Protein AF-A0A2A5G8S0-F1 (afdb_monomer)

Foldseek 3Di:
DVVLLVQLLVVLCVQLVVLVWDKDWDDDPQKIWIWIDDPRDIDIDIPHGPSVRSQVSSCVRVVDHSVVSSD

Sequence (71 aa):
MNNNIENAIQKAKDEIAKHGWRTDEYIAGNQCHLEITKDGRRFGWGMFQRLYCWTEAYEFVTKKHWINLTS

Nearest PDB structures (foldseek):
  7oxx-assembly1_A  TM=6.427E-01  e=4.274E-01  Homo sapiens
  1lfo-assembly1_A  TM=8.353E-01  e=1.854E+00  Rattus norvegicus
  2ltr-assembly1_A  TM=5.635E-01  e=1.186E+00  Caenorhabditis elegans
  9etf-assembly1_B  TM=6.519E-01  e=1.437E+00  Gallus gallus
  4ue5-assembly1_B  TM=3.686E-01  e=4.010E-01  Canis lupus familiaris

Secondary structure (DSSP, 8-state):
-HHHHHHHHHHHHHHHHHTT-EEEEEEETTEEEEEEEETTEEEEEEEE-HHHHHHHHHHHHH-S-THHHH-

Solvent-accessible surface area (backbone atoms only — not comparable to full-atom values): 4087 Å² total; per-residue (Å²): 122,68,71,63,56,52,52,40,50,49,52,35,53,53,54,38,41,75,74,60,35,47,79,50,80,48,75,60,89,75,29,21,37,36,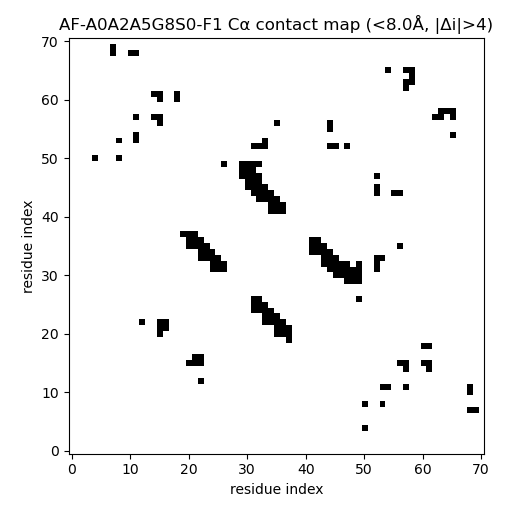35,40,38,44,97,92,44,77,51,75,38,66,83,38,46,53,67,57,39,46,39,54,53,33,28,70,70,69,74,44,68,55,69,73,66,75,103

Structure (mmCIF, N/CA/C/O backbone):
data_AF-A0A2A5G8S0-F1
#
_entry.id   AF-A0A2A5G8S0-F1
#
loop_
_atom_site.group_PDB
_atom_site.id
_atom_site.type_symbol
_atom_site.label_atom_id
_atom_site.label_alt_id
_atom_site.label_comp_id
_atom_site.label_asym_id
_atom_site.label_entity_id
_atom_site.label_seq_id
_atom_site.pdbx_PDB_ins_code
_atom_site.Cartn_x
_atom_site.Cartn_y
_atom_site.Cartn_z
_atom_site.occupancy
_atom_site.B_iso_or_equiv
_atom_site.auth_seq_id
_atom_site.auth_comp_id
_atom_site.auth_asym_id
_atom_site.auth_atom_id
_atom_site.pdbx_PDB_model_num
ATOM 1 N N . MET A 1 1 ? 20.280 2.155 -2.968 1.00 49.47 1 MET A N 1
ATOM 2 C CA . MET A 1 1 ? 19.050 2.901 -3.328 1.00 49.47 1 MET A CA 1
ATOM 3 C C . MET A 1 1 ? 17.768 2.085 -3.131 1.00 49.47 1 MET A C 1
ATOM 5 O O . MET A 1 1 ? 16.788 2.685 -2.721 1.00 49.47 1 MET A O 1
ATOM 9 N N . ASN A 1 2 ? 17.759 0.753 -3.303 1.00 57.09 2 ASN A N 1
ATOM 10 C CA . ASN A 1 2 ? 16.543 -0.071 -3.121 1.00 57.09 2 ASN A CA 1
ATOM 11 C C . ASN A 1 2 ? 15.953 -0.094 -1.696 1.00 57.09 2 ASN A C 1
ATOM 13 O O . ASN A 1 2 ? 14.741 -0.200 -1.551 1.00 57.09 2 ASN A O 1
ATOM 17 N N . ASN A 1 3 ? 16.767 0.076 -0.649 1.00 67.00 3 ASN A N 1
ATOM 18 C CA . ASN A 1 3 ? 16.287 -0.049 0.736 1.00 67.00 3 ASN A CA 1
ATOM 19 C C . ASN A 1 3 ? 15.245 1.016 1.130 1.00 67.00 3 ASN A C 1
ATOM 21 O O . ASN A 1 3 ? 14.376 0.741 1.949 1.00 67.00 3 ASN A O 1
ATOM 25 N N . ASN A 1 4 ? 15.285 2.214 0.535 1.00 80.81 4 ASN A N 1
ATOM 26 C CA . ASN A 1 4 ? 14.347 3.287 0.890 1.00 80.81 4 ASN A CA 1
ATOM 27 C C . ASN A 1 4 ? 12.949 3.057 0.300 1.00 80.81 4 ASN A C 1
ATOM 29 O O . ASN A 1 4 ? 11.954 3.368 0.950 1.00 80.81 4 ASN A O 1
ATOM 33 N N . ILE A 1 5 ? 12.875 2.487 -0.907 1.00 82.75 5 ILE A N 1
ATOM 34 C CA . ILE A 1 5 ? 11.603 2.189 -1.578 1.00 82.75 5 ILE A CA 1
ATOM 35 C C . ILE A 1 5 ? 10.899 1.032 -0.869 1.00 82.75 5 ILE A C 1
ATOM 37 O O . ILE A 1 5 ? 9.719 1.153 -0.552 1.00 82.75 5 ILE A O 1
ATOM 41 N N . GLU A 1 6 ? 11.623 -0.046 -0.553 1.00 88.62 6 GLU A N 1
ATOM 42 C CA . GLU A 1 6 ? 11.045 -1.180 0.180 1.00 88.62 6 GLU A CA 1
ATOM 43 C C . GLU A 1 6 ? 10.548 -0.766 1.567 1.00 88.62 6 GLU A C 1
ATOM 45 O O . GLU A 1 6 ? 9.436 -1.123 1.948 1.00 88.62 6 GLU A O 1
ATOM 50 N N . ASN A 1 7 ? 11.310 0.060 2.294 1.00 89.00 7 ASN A N 1
ATOM 51 C CA . ASN A 1 7 ? 10.876 0.583 3.589 1.00 89.00 7 ASN A C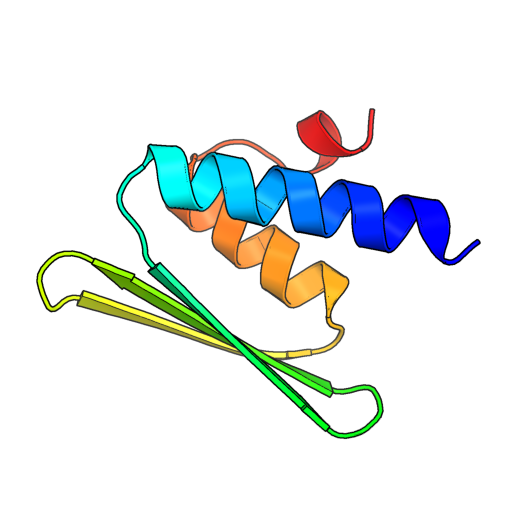A 1
ATOM 52 C C . ASN A 1 7 ? 9.599 1.429 3.470 1.00 89.00 7 ASN A C 1
ATOM 54 O O . ASN A 1 7 ? 8.701 1.304 4.300 1.00 89.00 7 ASN A O 1
ATOM 58 N N . ALA A 1 8 ? 9.493 2.282 2.448 1.00 88.62 8 ALA A N 1
ATOM 59 C CA . ALA A 1 8 ? 8.306 3.107 2.235 1.00 88.62 8 ALA A CA 1
ATOM 60 C C . ALA A 1 8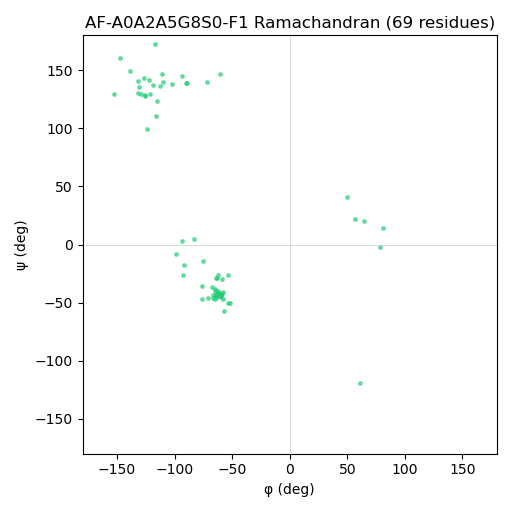 ? 7.074 2.255 1.873 1.00 88.62 8 ALA A C 1
ATOM 62 O O . ALA A 1 8 ? 6.000 2.445 2.442 1.00 88.62 8 ALA A O 1
ATOM 63 N N . ILE A 1 9 ? 7.246 1.263 0.994 1.00 92.31 9 ILE A N 1
ATOM 64 C CA . ILE A 1 9 ? 6.194 0.299 0.643 1.00 92.31 9 ILE A CA 1
ATOM 65 C C . ILE A 1 9 ? 5.774 -0.520 1.867 1.00 92.31 9 ILE A C 1
ATOM 67 O O . ILE A 1 9 ? 4.583 -0.746 2.067 1.00 92.31 9 ILE A O 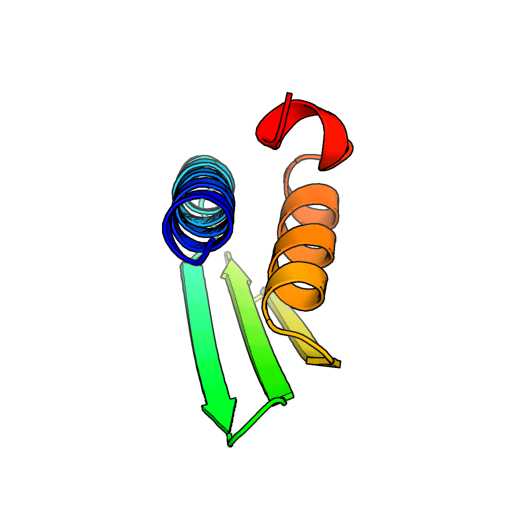1
ATOM 71 N N . GLN A 1 10 ? 6.714 -0.930 2.721 1.00 93.06 10 GLN A N 1
ATOM 72 C CA . GLN A 1 10 ? 6.382 -1.664 3.939 1.00 93.06 10 GLN A CA 1
ATOM 73 C C . GLN A 1 10 ? 5.553 -0.813 4.908 1.00 93.06 10 GLN A C 1
ATOM 75 O O . GLN A 1 10 ? 4.529 -1.280 5.398 1.00 93.06 10 GLN A O 1
ATOM 80 N N . LYS A 1 11 ? 5.912 0.461 5.113 1.00 91.81 11 LYS A N 1
ATOM 81 C CA . LYS A 1 11 ? 5.086 1.376 5.920 1.00 91.81 11 LYS A CA 1
ATOM 82 C C . LYS A 1 11 ? 3.669 1.508 5.355 1.00 91.81 11 LYS A C 1
ATOM 84 O O . LYS A 1 11 ? 2.703 1.520 6.112 1.00 91.81 11 LYS A O 1
ATOM 89 N N . ALA A 1 12 ? 3.533 1.583 4.032 1.00 94.12 12 ALA A N 1
ATOM 90 C CA . ALA A 1 12 ? 2.230 1.652 3.381 1.00 94.12 12 ALA A CA 1
ATOM 91 C C . ALA A 1 12 ? 1.393 0.396 3.613 1.00 94.12 12 ALA A C 1
ATOM 93 O O . ALA A 1 12 ? 0.218 0.511 3.955 1.00 94.12 12 ALA A O 1
ATOM 94 N N . LYS A 1 13 ? 2.003 -0.789 3.477 1.00 95.88 13 LYS A N 1
ATOM 95 C CA . LYS A 1 13 ? 1.375 -2.078 3.801 1.00 95.88 13 LYS A CA 1
ATOM 96 C C . LYS A 1 13 ? 0.832 -2.075 5.223 1.00 95.88 13 LYS A C 1
ATOM 98 O O . LYS A 1 13 ? -0.340 -2.386 5.425 1.00 95.88 13 LYS A O 1
ATOM 103 N N . ASP A 1 14 ? 1.660 -1.671 6.181 1.00 95.56 14 ASP A N 1
ATOM 104 C CA . ASP A 1 14 ? 1.299 -1.672 7.596 1.00 95.56 14 ASP A CA 1
ATOM 105 C C . ASP A 1 14 ? 0.149 -0.695 7.887 1.00 95.56 14 ASP A C 1
ATOM 107 O O . ASP A 1 14 ? -0.806 -1.049 8.577 1.00 95.56 14 ASP A O 1
ATOM 111 N N . GLU A 1 15 ? 0.191 0.523 7.341 1.00 95.12 15 GLU A N 1
ATOM 112 C CA . GLU A 1 15 ? -0.877 1.514 7.523 1.00 95.12 15 GLU A CA 1
ATOM 113 C C . GLU A 1 15 ? -2.186 1.075 6.853 1.00 95.12 15 GLU A C 1
ATOM 115 O O . GLU A 1 15 ? -3.245 1.106 7.481 1.00 95.12 15 GLU A O 1
ATOM 120 N N . ILE A 1 16 ? -2.132 0.585 5.612 1.00 96.69 16 ILE A N 1
ATOM 121 C CA . ILE A 1 16 ? -3.307 0.060 4.904 1.00 96.69 16 ILE A CA 1
ATOM 122 C C . ILE A 1 16 ? -3.938 -1.100 5.697 1.00 96.69 16 ILE A C 1
ATOM 124 O O . ILE A 1 16 ? -5.159 -1.125 5.894 1.00 96.69 16 ILE A O 1
ATOM 128 N N . ALA A 1 17 ? -3.112 -2.002 6.238 1.00 97.06 17 ALA A N 1
ATOM 129 C CA . ALA A 1 17 ? -3.556 -3.111 7.076 1.00 97.06 17 ALA A CA 1
ATOM 130 C C . ALA A 1 17 ? -4.193 -2.648 8.398 1.00 97.06 17 ALA A C 1
ATOM 132 O O . ALA A 1 17 ? -5.232 -3.186 8.787 1.00 97.06 17 ALA A O 1
ATOM 133 N N . LYS A 1 18 ? -3.655 -1.612 9.062 1.00 97.06 18 LYS A N 1
ATOM 134 C CA . LYS A 1 18 ? -4.267 -1.009 10.270 1.00 97.06 18 LYS A CA 1
ATOM 135 C C . LYS A 1 18 ? -5.678 -0.480 10.012 1.00 97.06 18 LYS A C 1
ATOM 137 O O . LYS A 1 18 ? -6.516 -0.498 10.910 1.00 97.06 18 LYS A O 1
ATOM 142 N N . HIS A 1 19 ? -5.968 -0.050 8.786 1.00 96.06 19 HIS A N 1
ATOM 143 C CA . HIS A 1 19 ? -7.307 0.365 8.367 1.00 96.06 19 HIS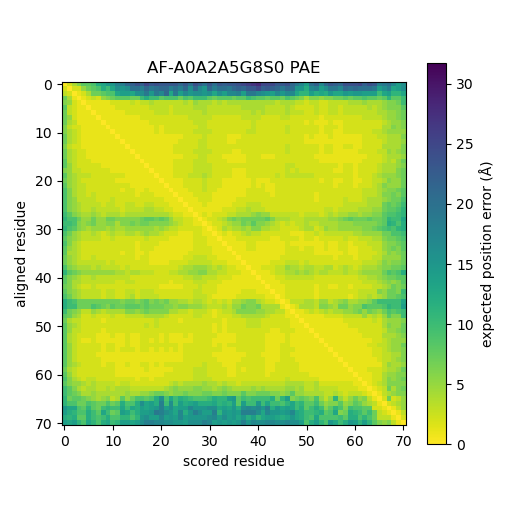 A CA 1
ATOM 144 C C . HIS A 1 19 ? -8.216 -0.805 7.942 1.00 96.06 19 HIS A C 1
ATOM 146 O O . HIS A 1 19 ? -9.353 -0.576 7.514 1.00 96.06 19 HIS A O 1
ATOM 152 N N . GLY A 1 20 ? -7.759 -2.053 8.081 1.00 97.38 20 GLY A N 1
ATOM 153 C CA . GLY A 1 20 ? -8.523 -3.271 7.805 1.00 97.38 20 GLY A CA 1
ATOM 154 C C . GLY A 1 20 ? -8.582 -3.663 6.329 1.00 97.38 20 GLY A C 1
ATOM 155 O O . GLY A 1 20 ? -9.424 -4.475 5.954 1.00 97.38 20 GLY A O 1
ATOM 156 N N . TRP A 1 21 ? -7.731 -3.080 5.486 1.00 98.19 21 TRP A N 1
ATOM 157 C CA . TRP A 1 21 ? -7.627 -3.452 4.079 1.00 98.19 21 TRP A CA 1
ATOM 158 C C . TRP A 1 21 ? -6.596 -4.563 3.899 1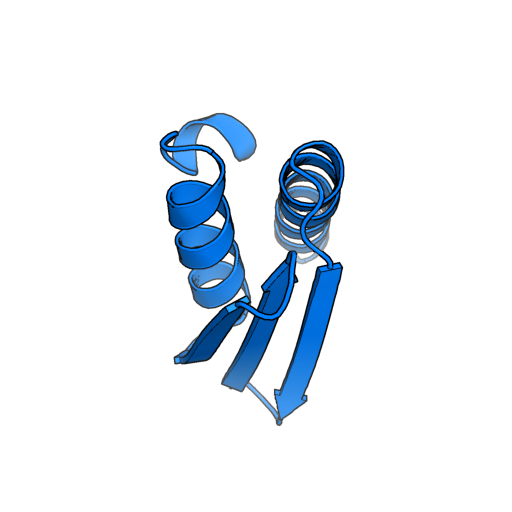.00 98.19 21 TRP A C 1
ATOM 160 O O . TRP A 1 21 ? -5.521 -4.539 4.496 1.00 98.19 21 TRP A O 1
ATOM 170 N N . ARG A 1 22 ? -6.914 -5.535 3.047 1.00 97.69 22 ARG A N 1
ATOM 171 C CA . ARG A 1 22 ? -5.957 -6.531 2.554 1.00 97.69 22 ARG A CA 1
ATOM 172 C C . ARG A 1 22 ? -5.366 -6.047 1.246 1.00 97.69 22 ARG A C 1
ATOM 174 O O . ARG A 1 22 ? -6.091 -5.440 0.468 1.00 97.69 22 ARG A O 1
ATOM 181 N N . THR A 1 23 ? -4.096 -6.342 1.001 1.00 97.50 23 THR A N 1
ATOM 182 C CA . THR A 1 23 ? -3.380 -5.923 -0.208 1.00 97.50 23 THR A CA 1
ATOM 183 C C . THR A 1 23 ? -2.909 -7.133 -1.004 1.00 97.50 23 THR A C 1
ATOM 185 O O . THR A 1 23 ? -2.359 -8.055 -0.402 1.00 97.50 23 THR A O 1
ATOM 188 N N . ASP A 1 24 ? -3.056 -7.101 -2.323 1.00 97.12 24 ASP A N 1
ATOM 189 C CA . ASP A 1 24 ? -2.490 -8.083 -3.252 1.00 97.12 24 ASP A CA 1
ATOM 190 C C . ASP A 1 24 ? -1.667 -7.353 -4.322 1.00 97.12 24 ASP A C 1
ATOM 192 O O . ASP A 1 24 ? -2.134 -6.383 -4.914 1.00 97.12 24 ASP A O 1
ATOM 196 N N . GLU A 1 25 ? -0.420 -7.771 -4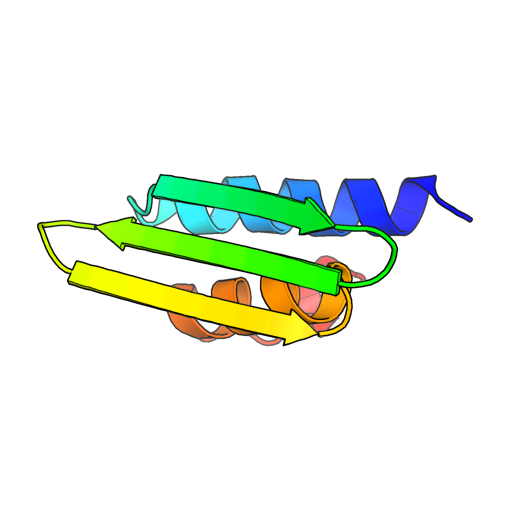.523 1.00 96.31 25 GLU A N 1
ATOM 197 C CA . GLU A 1 25 ? 0.532 -7.116 -5.422 1.00 96.31 25 GLU A CA 1
ATOM 198 C C . GLU A 1 25 ? 1.085 -8.127 -6.422 1.00 96.31 25 GLU A C 1
ATOM 200 O O . GLU A 1 25 ? 1.658 -9.151 -6.049 1.00 96.31 25 GLU A O 1
ATOM 205 N N . TYR A 1 26 ? 1.010 -7.767 -7.699 1.00 95.62 26 TYR A N 1
ATOM 206 C CA . TYR A 1 26 ? 1.639 -8.484 -8.793 1.00 95.62 26 TYR A CA 1
ATOM 207 C C . TYR A 1 26 ? 2.602 -7.566 -9.550 1.00 95.62 26 TYR A C 1
ATOM 209 O O . TYR A 1 26 ? 2.246 -6.459 -9.956 1.00 95.62 26 TYR A O 1
ATOM 217 N N . ILE A 1 27 ? 3.833 -8.035 -9.756 1.00 94.00 27 ILE A N 1
ATOM 218 C CA . ILE A 1 27 ? 4.891 -7.286 -10.443 1.00 94.00 27 ILE A CA 1
ATOM 219 C C . ILE A 1 27 ? 5.248 -8.012 -11.739 1.00 94.00 27 ILE A C 1
ATOM 221 O O . ILE A 1 27 ? 5.648 -9.176 -11.714 1.00 94.00 27 ILE A O 1
ATOM 225 N N . ALA A 1 28 ? 5.154 -7.302 -12.863 1.00 90.44 28 ALA A N 1
ATOM 226 C CA . ALA A 1 28 ? 5.570 -7.774 -14.179 1.00 90.44 28 ALA A CA 1
ATOM 227 C C . ALA A 1 28 ? 6.578 -6.790 -14.786 1.00 90.44 28 ALA A C 1
ATOM 229 O O . ALA A 1 28 ? 6.222 -5.731 -15.310 1.00 90.44 28 ALA A O 1
ATOM 230 N N . GLY A 1 29 ? 7.866 -7.126 -14.689 1.00 87.88 29 GLY A N 1
ATOM 231 C CA . GLY A 1 29 ? 8.946 -6.224 -15.090 1.00 87.88 29 GLY A CA 1
ATOM 232 C C . GLY A 1 29 ? 8.920 -4.932 -14.269 1.00 87.88 29 GLY A C 1
ATOM 233 O O . GLY A 1 29 ? 9.038 -4.971 -13.048 1.00 87.88 29 GLY A O 1
ATOM 234 N N . ASN A 1 30 ? 8.738 -3.793 -14.942 1.00 85.31 30 ASN A N 1
ATOM 235 C CA . ASN A 1 30 ? 8.667 -2.472 -14.302 1.00 85.31 30 ASN A CA 1
ATOM 236 C C . ASN A 1 30 ? 7.234 -2.018 -13.978 1.00 85.31 30 ASN A C 1
ATOM 238 O O . ASN A 1 30 ? 7.039 -0.888 -13.526 1.00 85.31 30 ASN A O 1
ATOM 242 N N . GLN A 1 31 ? 6.235 -2.863 -14.234 1.00 90.81 31 GLN A N 1
ATOM 243 C CA . GLN A 1 31 ? 4.834 -2.560 -13.969 1.00 90.81 31 GLN A CA 1
ATOM 244 C C . GLN A 1 31 ? 4.370 -3.259 -12.694 1.00 90.81 31 GLN A C 1
ATOM 246 O O . GLN A 1 31 ? 4.681 -4.427 -12.458 1.00 90.81 31 GLN A O 1
ATOM 251 N N . CYS A 1 32 ? 3.600 -2.534 -11.890 1.00 93.81 32 CYS A N 1
ATOM 252 C CA . CYS A 1 32 ? 2.901 -3.056 -10.728 1.00 93.81 32 CYS A CA 1
ATOM 253 C C . CYS A 1 32 ? 1.394 -3.065 -10.994 1.00 93.81 32 CYS A C 1
ATOM 255 O O . CYS A 1 32 ? 0.851 -2.137 -11.600 1.00 93.81 32 CYS A O 1
ATOM 257 N N . HIS A 1 33 ? 0.748 -4.137 -10.549 1.00 96.50 33 HIS A N 1
ATOM 258 C CA . HIS A 1 33 ? -0.683 -4.234 -10.347 1.00 96.50 33 HIS A CA 1
ATOM 259 C C . HIS A 1 33 ? -0.917 -4.446 -8.851 1.00 96.50 33 HIS A C 1
ATOM 261 O O . HIS A 1 33 ? -0.553 -5.487 -8.307 1.00 96.50 33 HIS A O 1
ATOM 267 N N . LEU A 1 34 ? -1.478 -3.440 -8.191 1.00 97.44 34 LEU A N 1
ATOM 268 C CA . LEU A 1 34 ? -1.811 -3.457 -6.777 1.00 97.44 34 LEU A CA 1
ATOM 269 C C . LEU A 1 34 ? -3.319 -3.434 -6.619 1.00 97.44 34 LEU A C 1
ATOM 271 O O . LEU A 1 34 ? -4.009 -2.618 -7.225 1.00 97.44 34 LEU A O 1
ATOM 275 N N . GLU A 1 35 ? -3.801 -4.262 -5.716 1.00 98.12 35 GLU A N 1
ATOM 276 C CA . GLU A 1 35 ? -5.181 -4.304 -5.302 1.00 98.12 35 GLU A CA 1
ATOM 277 C C . GLU A 1 35 ? -5.307 -4.191 -3.794 1.00 98.12 35 GLU A C 1
ATOM 279 O O . GLU A 1 35 ? -4.521 -4.774 -3.048 1.00 98.12 35 GLU A O 1
ATOM 284 N N . ILE A 1 36 ? -6.350 -3.496 -3.345 1.00 98.25 36 ILE A N 1
ATOM 285 C CA . ILE A 1 36 ? -6.796 -3.551 -1.961 1.00 98.25 36 ILE A CA 1
ATOM 286 C C . ILE A 1 36 ? -8.248 -4.009 -1.860 1.00 98.25 36 ILE A C 1
ATOM 288 O O . ILE A 1 36 ? -9.105 -3.609 -2.651 1.00 98.25 36 ILE A O 1
ATOM 292 N N . THR A 1 37 ? -8.534 -4.821 -0.844 1.00 98.31 37 THR A N 1
ATOM 293 C CA . THR A 1 37 ? -9.871 -5.360 -0.577 1.00 98.31 37 THR A CA 1
ATOM 294 C C . THR A 1 37 ? -10.270 -5.169 0.883 1.00 98.31 37 THR A C 1
ATOM 296 O O . THR A 1 37 ? -9.482 -5.447 1.789 1.00 98.31 37 THR A O 1
ATOM 299 N N . LYS A 1 38 ? -11.510 -4.729 1.121 1.00 97.88 38 LYS A N 1
ATOM 300 C CA . LYS A 1 38 ? -12.123 -4.623 2.453 1.00 97.88 38 LYS A CA 1
ATOM 301 C C . LYS A 1 38 ? -13.641 -4.753 2.353 1.00 97.88 38 LYS A C 1
ATOM 303 O O . LYS A 1 38 ? -14.257 -4.055 1.555 1.00 97.88 38 LYS A O 1
ATOM 308 N N . ASP A 1 39 ? -14.239 -5.625 3.164 1.00 96.00 39 ASP A N 1
ATOM 309 C CA . ASP A 1 39 ? -15.700 -5.783 3.288 1.00 96.00 39 ASP A CA 1
ATOM 310 C C . ASP A 1 39 ? -16.430 -5.937 1.933 1.00 96.00 39 ASP A C 1
ATOM 312 O O . ASP A 1 39 ? -17.466 -5.325 1.682 1.00 96.00 39 ASP A O 1
ATOM 316 N N . GLY A 1 40 ? -15.847 -6.712 1.010 1.00 94.31 40 GLY A N 1
ATOM 317 C CA . GLY A 1 40 ? -16.387 -6.930 -0.340 1.00 94.31 40 GLY A CA 1
ATOM 318 C C . GLY A 1 40 ? -16.143 -5.792 -1.341 1.00 94.31 40 GLY A C 1
ATOM 319 O O . GLY A 1 40 ? -16.492 -5.931 -2.510 1.00 94.31 40 GLY A O 1
ATOM 320 N N . ARG A 1 41 ? -15.519 -4.682 -0.925 1.00 96.81 41 ARG A N 1
ATOM 321 C CA . ARG A 1 41 ? -15.057 -3.610 -1.819 1.00 96.81 41 ARG A CA 1
ATOM 322 C C . ARG A 1 41 ? -13.639 -3.889 -2.289 1.00 96.81 41 ARG A C 1
ATOM 324 O O . ARG A 1 41 ? -12.796 -4.276 -1.482 1.00 96.81 41 ARG A O 1
ATOM 331 N N . ARG A 1 42 ? -13.383 -3.626 -3.570 1.00 97.44 42 ARG A N 1
ATOM 332 C CA . ARG A 1 42 ? -12.111 -3.871 -4.256 1.00 97.44 42 ARG A CA 1
ATOM 333 C C . ARG A 1 42 ? -11.710 -2.623 -5.038 1.00 97.44 42 ARG A C 1
ATOM 335 O O . ARG A 1 42 ? -12.534 -2.073 -5.765 1.00 97.44 42 ARG A O 1
ATOM 342 N N . PHE A 1 43 ? -10.468 -2.185 -4.871 1.00 97.56 43 PHE A N 1
ATOM 343 C CA . PHE A 1 43 ? -9.870 -1.067 -5.606 1.00 97.56 43 PHE A CA 1
ATOM 344 C C . PHE A 1 43 ? -8.507 -1.495 -6.131 1.00 97.56 43 PHE A C 1
ATOM 346 O O . PHE A 1 43 ? -7.782 -2.187 -5.421 1.00 97.56 43 PHE A O 1
ATOM 353 N N . GLY A 1 44 ? -8.165 -1.093 -7.354 1.00 96.06 44 GLY A N 1
ATOM 354 C CA . GLY A 1 44 ? -6.918 -1.501 -7.990 1.00 96.06 44 GLY A CA 1
ATOM 355 C C . GLY A 1 44 ? -6.231 -0.371 -8.746 1.00 96.06 44 GLY A C 1
ATOM 356 O O . GLY A 1 44 ? -6.888 0.507 -9.305 1.00 96.06 44 GLY A O 1
ATOM 357 N N . TRP A 1 45 ? -4.903 -0.440 -8.782 1.00 94.88 45 TRP A N 1
ATOM 358 C CA . TRP A 1 45 ? -3.999 0.449 -9.505 1.00 94.88 45 TRP A CA 1
ATOM 359 C C . TRP A 1 45 ? -3.044 -0.418 -10.318 1.00 94.88 45 TRP A C 1
ATOM 361 O O . TRP A 1 45 ? -2.457 -1.356 -9.787 1.00 94.88 45 TRP A O 1
ATOM 371 N N . GLY A 1 46 ? -2.898 -0.147 -11.612 1.00 92.25 46 GLY A N 1
ATOM 372 C CA . GLY A 1 46 ? -2.146 -1.026 -12.504 1.00 92.25 46 GLY A CA 1
ATOM 373 C C . GLY A 1 46 ? -1.433 -0.286 -13.623 1.00 92.25 46 GLY A C 1
ATOM 374 O O . GLY A 1 46 ? -1.817 0.824 -13.967 1.00 92.25 46 GLY A O 1
ATOM 375 N N . MET A 1 47 ? -0.426 -0.937 -14.216 1.00 88.75 47 MET A N 1
ATOM 376 C CA . MET A 1 47 ? 0.393 -0.410 -15.323 1.00 88.75 47 MET A CA 1
ATOM 377 C C . MET A 1 47 ? 1.245 0.819 -14.961 1.00 88.75 47 MET A C 1
ATOM 379 O O . MET A 1 47 ? 1.725 1.528 -15.845 1.00 88.75 47 MET A O 1
ATOM 383 N N . PHE A 1 48 ? 1.500 1.036 -13.670 1.00 90.56 48 PHE A N 1
ATOM 384 C CA . PHE A 1 48 ? 2.382 2.095 -13.178 1.00 90.56 48 PHE A CA 1
ATOM 385 C C . PHE A 1 48 ? 3.595 1.522 -12.445 1.00 90.56 48 PHE A C 1
ATOM 387 O O . PHE A 1 48 ? 3.687 0.321 -12.182 1.00 90.56 48 PHE A O 1
ATOM 394 N N . GLN A 1 49 ? 4.535 2.401 -12.089 1.00 92.00 49 GLN A N 1
ATOM 395 C CA . GLN A 1 49 ? 5.640 2.034 -11.212 1.00 92.00 49 GLN A CA 1
ATOM 396 C C . GLN A 1 49 ? 5.117 1.560 -9.852 1.00 92.00 49 GLN A C 1
ATOM 398 O O . GLN A 1 49 ? 4.130 2.077 -9.325 1.00 92.00 49 GLN A O 1
ATOM 403 N N . ARG A 1 50 ? 5.836 0.606 -9.255 1.00 92.19 50 ARG A N 1
ATOM 404 C CA . ARG A 1 50 ? 5.489 0.001 -7.964 1.00 92.19 50 ARG A CA 1
ATOM 405 C C . ARG A 1 50 ? 5.238 1.033 -6.868 1.00 92.19 50 ARG A C 1
ATOM 407 O O . ARG A 1 50 ? 4.198 0.993 -6.223 1.00 92.19 50 ARG A O 1
ATOM 414 N N . LEU A 1 51 ? 6.160 1.982 -6.701 1.00 91.38 51 LEU A N 1
ATOM 415 C CA . LEU A 1 51 ? 6.045 3.020 -5.677 1.00 91.38 51 LEU A CA 1
ATOM 416 C C . LEU A 1 51 ? 4.782 3.867 -5.866 1.00 91.38 51 LEU A C 1
ATOM 418 O O . LEU A 1 51 ? 4.073 4.105 -4.900 1.00 91.38 51 LEU A O 1
ATOM 422 N N . TYR A 1 52 ? 4.466 4.244 -7.107 1.00 92.06 52 TYR A N 1
ATOM 423 C CA . TYR A 1 52 ? 3.269 5.024 -7.417 1.00 92.06 52 TYR A CA 1
ATOM 424 C C . TYR A 1 52 ? 1.980 4.287 -7.025 1.00 92.06 52 TYR A C 1
ATOM 426 O O . TYR A 1 52 ? 1.110 4.875 -6.392 1.00 92.06 52 TYR A O 1
ATOM 434 N N . CYS A 1 53 ? 1.882 2.987 -7.325 1.00 94.88 53 CYS A N 1
ATOM 435 C CA . CYS A 1 53 ? 0.710 2.189 -6.947 1.00 94.88 53 CYS A CA 1
ATOM 436 C C . CYS A 1 53 ? 0.502 2.180 -5.424 1.00 94.88 53 CYS A C 1
ATOM 438 O O . CYS A 1 53 ? -0.610 2.398 -4.947 1.00 94.88 53 CYS A O 1
ATOM 440 N N . TRP A 1 54 ? 1.579 1.982 -4.656 1.00 95.25 54 TRP A N 1
ATOM 441 C CA . TRP A 1 54 ? 1.520 2.010 -3.191 1.00 95.25 54 TRP A CA 1
ATOM 442 C C . TRP A 1 54 ? 1.220 3.395 -2.628 1.00 95.25 54 TRP A C 1
ATOM 444 O O . TRP A 1 54 ? 0.487 3.493 -1.645 1.00 95.25 54 TRP A O 1
ATOM 454 N N . THR A 1 55 ? 1.742 4.449 -3.258 1.00 94.00 55 THR A N 1
ATOM 455 C CA . THR A 1 55 ? 1.414 5.836 -2.927 1.00 94.00 55 THR A CA 1
ATOM 456 C C . THR A 1 55 ? -0.082 6.079 -3.041 1.00 94.00 55 THR A C 1
ATOM 458 O O . THR A 1 55 ? -0.714 6.397 -2.036 1.00 94.00 55 THR A O 1
ATOM 461 N N . GLU A 1 56 ? -0.671 5.832 -4.207 1.00 95.12 56 GLU A N 1
ATOM 462 C CA . GLU A 1 56 ? -2.101 6.051 -4.439 1.00 95.12 56 GLU A CA 1
ATOM 463 C C . GLU A 1 56 ? -2.981 5.221 -3.491 1.00 95.12 56 GLU A C 1
ATOM 465 O O . GLU A 1 56 ? -3.935 5.741 -2.907 1.00 95.12 56 GLU A O 1
ATOM 470 N N . ALA A 1 57 ? -2.641 3.946 -3.272 1.00 96.31 57 ALA A N 1
ATOM 471 C CA . ALA A 1 57 ? -3.385 3.087 -2.353 1.00 96.31 57 ALA A CA 1
ATOM 472 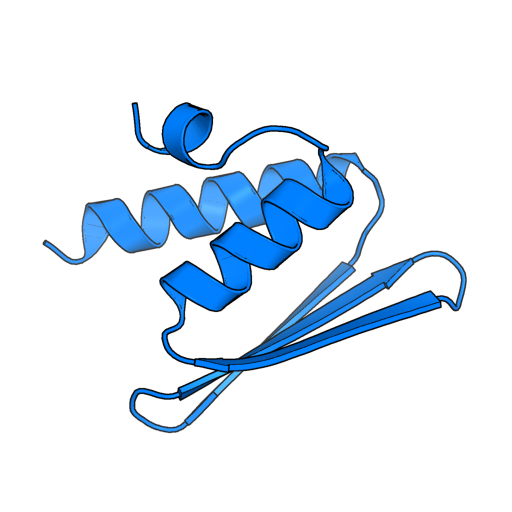C C . ALA A 1 57 ? -3.328 3.597 -0.904 1.00 96.31 57 ALA A C 1
ATOM 474 O O . ALA A 1 57 ? -4.342 3.606 -0.200 1.00 96.31 57 ALA A O 1
ATOM 475 N N . TYR A 1 58 ? -2.162 4.061 -0.456 1.00 96.00 58 TYR A N 1
ATOM 476 C CA . TYR A 1 58 ? -2.003 4.638 0.874 1.00 96.00 58 TYR A CA 1
ATOM 477 C C . TYR A 1 58 ? -2.809 5.929 1.035 1.00 96.00 58 TYR A C 1
ATOM 479 O O . TYR A 1 58 ? -3.527 6.070 2.029 1.00 96.00 58 TYR A O 1
ATOM 487 N N . GLU A 1 59 ? -2.734 6.858 0.077 1.00 95.44 59 GLU A N 1
ATOM 488 C CA . GLU A 1 59 ? -3.479 8.121 0.157 1.00 95.44 59 GLU A CA 1
ATOM 489 C C . GLU A 1 59 ? -4.991 7.867 0.103 1.00 95.44 59 GLU A C 1
ATOM 491 O O . GLU A 1 59 ? -5.761 8.466 0.860 1.00 95.44 59 GLU A O 1
ATOM 496 N N . PHE A 1 60 ? -5.425 6.904 -0.717 1.00 96.25 60 PHE A N 1
ATOM 497 C CA . PHE A 1 60 ? -6.820 6.487 -0.790 1.00 96.25 60 PHE A CA 1
ATOM 498 C C . PHE A 1 60 ? -7.351 6.002 0.565 1.00 96.25 60 PHE A C 1
ATOM 500 O O . PHE A 1 60 ? -8.443 6.419 0.971 1.00 96.25 60 PHE A O 1
ATOM 507 N N . VAL A 1 61 ? -6.591 5.150 1.262 1.00 96.19 61 VAL A N 1
ATOM 508 C CA . VAL A 1 61 ? -6.998 4.543 2.538 1.00 96.19 61 VAL A CA 1
ATOM 509 C C . VAL A 1 61 ? -6.884 5.520 3.704 1.00 96.19 61 VAL A C 1
ATOM 511 O O . VAL A 1 61 ? -7.814 5.633 4.502 1.00 96.19 61 VAL A O 1
ATOM 514 N N . THR A 1 62 ? -5.758 6.222 3.811 1.00 93.81 62 THR A N 1
ATOM 515 C CA . THR A 1 62 ? -5.426 7.027 4.996 1.00 93.81 62 THR A CA 1
ATOM 516 C C . THR A 1 62 ? -5.883 8.476 4.899 1.00 93.81 62 THR A C 1
ATOM 518 O O . THR A 1 62 ? -5.943 9.159 5.922 1.00 93.81 62 THR A O 1
ATOM 521 N N . LYS A 1 63 ? -6.189 8.961 3.686 1.00 93.25 63 LYS A N 1
ATOM 522 C CA . LYS A 1 63 ? -6.426 10.383 3.376 1.00 93.25 63 LYS A CA 1
ATOM 523 C C . LYS A 1 63 ? -5.248 11.293 3.748 1.00 93.25 63 LYS A C 1
ATOM 525 O O . LYS A 1 63 ? -5.429 12.494 3.933 1.00 93.25 63 LYS A O 1
ATOM 530 N N . LYS A 1 64 ? -4.043 10.728 3.869 1.00 89.94 64 LYS A N 1
ATOM 531 C CA . LYS A 1 64 ? -2.792 11.444 4.137 1.00 89.94 64 LYS A CA 1
ATOM 532 C C . LYS A 1 64 ? -1.908 11.396 2.903 1.00 89.94 64 LYS A C 1
ATOM 534 O O . LYS A 1 64 ? -1.862 10.373 2.233 1.00 89.94 64 LYS A O 1
ATOM 539 N N . HIS A 1 65 ? -1.136 12.454 2.678 1.00 86.75 65 HIS A N 1
ATOM 540 C CA . HIS A 1 65 ? -0.142 12.457 1.611 1.00 86.75 65 HIS A CA 1
ATOM 541 C C . HIS A 1 65 ? 1.056 11.556 1.926 1.00 86.75 65 HIS A C 1
ATOM 543 O O . HIS A 1 65 ? 1.558 11.537 3.055 1.00 86.75 65 HIS A O 1
ATOM 549 N N . TRP A 1 66 ? 1.539 10.844 0.909 1.00 81.25 66 TRP A N 1
ATOM 550 C CA . TRP A 1 66 ? 2.660 9.904 0.992 1.00 81.25 66 TRP A CA 1
ATOM 551 C C . TRP A 1 66 ? 3.981 10.552 1.394 1.00 81.25 66 TRP A C 1
ATOM 553 O O . TRP A 1 66 ? 4.818 9.899 2.015 1.00 81.25 66 TRP A O 1
ATOM 563 N N . ILE A 1 67 ? 4.152 11.850 1.121 1.00 73.19 67 ILE A N 1
ATOM 564 C CA . ILE A 1 67 ? 5.334 12.611 1.551 1.00 73.19 67 ILE A CA 1
ATOM 565 C C . ILE A 1 67 ? 5.584 12.487 3.066 1.00 73.19 67 ILE A C 1
ATOM 567 O O . ILE A 1 67 ? 6.730 12.513 3.510 1.00 73.19 67 ILE A O 1
ATOM 571 N N . ASN A 1 6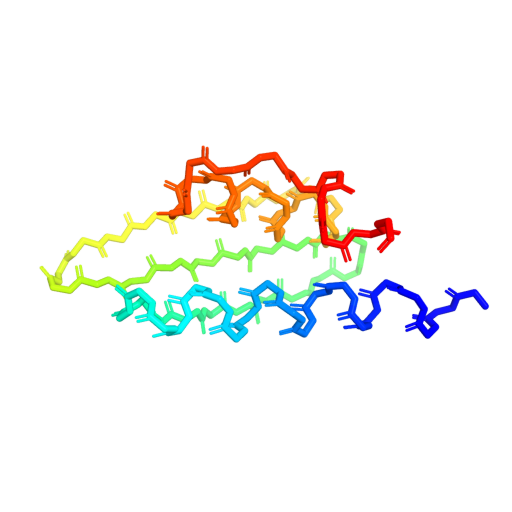8 ? 4.531 12.231 3.850 1.00 60.53 68 ASN A N 1
ATOM 572 C CA . ASN A 1 68 ? 4.606 12.026 5.296 1.00 60.53 68 ASN A CA 1
ATOM 573 C C . ASN A 1 68 ? 5.159 10.644 5.709 1.00 60.53 68 ASN A C 1
ATOM 575 O O . ASN A 1 68 ? 5.484 10.454 6.875 1.00 60.53 68 ASN A O 1
ATOM 579 N N . LEU A 1 69 ? 5.249 9.670 4.794 1.00 57.81 69 LEU A N 1
ATOM 580 C CA . LEU A 1 69 ? 5.840 8.345 5.045 1.00 57.81 69 LEU A CA 1
ATOM 581 C C . LEU A 1 69 ? 7.329 8.269 4.686 1.00 57.81 69 LEU A C 1
ATOM 583 O O . LEU A 1 69 ? 8.053 7.421 5.225 1.00 57.81 69 LEU A O 1
ATOM 587 N N . THR A 1 70 ? 7.765 9.119 3.756 1.00 59.97 70 THR A N 1
ATOM 588 C CA . THR A 1 70 ? 9.137 9.169 3.232 1.00 59.97 70 THR A CA 1
ATOM 589 C C . THR A 1 70 ? 10.006 10.252 3.869 1.00 59.97 70 THR A C 1
ATOM 591 O O . THR A 1 70 ? 11.200 10.281 3.576 1.00 59.97 70 THR A O 1
ATOM 594 N N . SER A 1 71 ? 9.413 11.129 4.690 1.00 54.59 71 SER A N 1
ATOM 595 C CA . SER A 1 71 ? 10.129 12.116 5.514 1.00 54.59 71 SER A CA 1
ATOM 596 C C . SER A 1 71 ? 10.690 11.504 6.797 1.00 54.59 71 SER A C 1
ATOM 598 O O . SER A 1 71 ? 10.182 10.436 7.222 1.00 54.59 71 SER A O 1
#

pLDDT: mean 89.85, std 11.57, range [49.47, 98.31]

Radius of gyration: 11.47 Å; Cα contacts (8 Å, |Δi|>4): 97; chains: 1; bounding box: 35×21×26 Å

Mean predicted aligned error: 4.07 Å